Protein AF-A0A5K1GYS7-F1 (afdb_monomer)

Organism: NCBI:txid210225

Structure (mmCIF, N/CA/C/O backbone):
data_AF-A0A5K1GYS7-F1
#
_entry.id   AF-A0A5K1GYS7-F1
#
loop_
_atom_site.group_PDB
_atom_site.id
_atom_site.type_symbol
_atom_site.label_atom_id
_atom_site.label_alt_id
_atom_site.label_comp_id
_atom_site.label_asym_id
_atom_site.label_entity_id
_atom_site.label_seq_id
_atom_site.pdbx_PDB_ins_code
_atom_site.Cartn_x
_atom_site.Cartn_y
_atom_site.Cartn_z
_atom_site.occupancy
_atom_site.B_iso_or_equiv
_atom_site.auth_seq_id
_atom_site.auth_comp_id
_atom_site.auth_asym_id
_atom_site.auth_atom_id
_atom_site.pdbx_PDB_model_num
ATOM 1 N N . HIS A 1 1 ? 12.113 2.446 -13.124 1.00 81.44 1 HIS A N 1
ATOM 2 C CA . HIS A 1 1 ? 12.712 3.130 -11.957 1.00 81.44 1 HIS A CA 1
ATOM 3 C C . HIS A 1 1 ? 11.872 2.792 -10.740 1.00 81.44 1 HIS A C 1
ATOM 5 O O . HIS A 1 1 ? 10.659 2.778 -10.885 1.00 81.44 1 HIS A O 1
ATOM 11 N N . TYR A 1 2 ? 12.485 2.484 -9.595 1.00 88.75 2 TYR A N 1
ATOM 12 C CA . TYR A 1 2 ? 11.750 2.102 -8.384 1.00 88.75 2 TYR A CA 1
ATOM 13 C C . TYR A 1 2 ? 11.812 3.200 -7.331 1.00 88.75 2 TYR A C 1
ATOM 15 O O . TYR A 1 2 ? 12.865 3.807 -7.133 1.00 88.75 2 TYR A O 1
ATOM 23 N N . MET A 1 3 ? 10.691 3.415 -6.646 1.00 88.94 3 MET A N 1
ATOM 24 C CA . MET A 1 3 ? 10.606 4.339 -5.527 1.00 88.94 3 MET A CA 1
ATOM 25 C C . MET A 1 3 ? 10.937 3.604 -4.226 1.00 88.94 3 MET A C 1
ATOM 27 O O . MET A 1 3 ? 10.151 2.784 -3.770 1.00 88.94 3 MET A O 1
ATOM 31 N N . LEU A 1 4 ? 12.117 3.843 -3.650 1.00 91.62 4 LEU A N 1
ATOM 32 C CA . L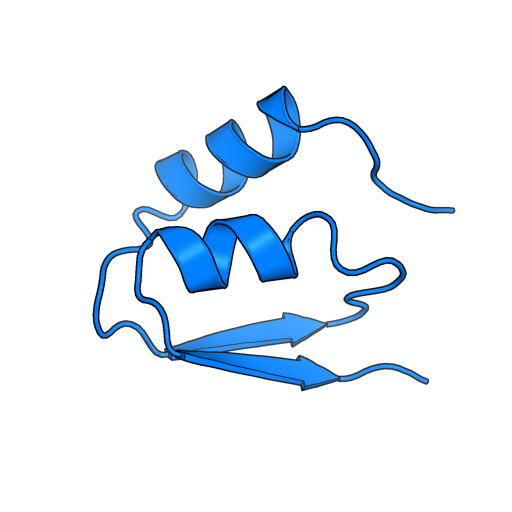EU A 1 4 ? 12.632 3.074 -2.500 1.00 91.62 4 LEU A CA 1
ATOM 33 C C . LEU A 1 4 ? 12.765 3.900 -1.209 1.00 91.62 4 LEU A C 1
ATOM 35 O O . LEU A 1 4 ? 13.257 3.394 -0.205 1.00 91.62 4 LEU A O 1
ATOM 39 N N . ASN A 1 5 ? 12.352 5.170 -1.221 1.00 95.25 5 ASN A N 1
ATOM 40 C CA . ASN A 1 5 ? 12.418 6.029 -0.039 1.00 95.25 5 ASN A CA 1
ATOM 41 C C . ASN A 1 5 ? 11.152 5.852 0.811 1.00 95.25 5 ASN A C 1
ATOM 43 O O . ASN A 1 5 ? 10.070 6.296 0.423 1.00 95.25 5 ASN A O 1
ATOM 47 N N . SER A 1 6 ? 11.307 5.220 1.974 1.00 92.75 6 SER A N 1
ATOM 48 C CA . SER A 1 6 ? 10.210 4.946 2.905 1.00 92.75 6 SER A CA 1
ATOM 49 C C . SER A 1 6 ? 9.554 6.216 3.442 1.00 92.75 6 SER A C 1
ATOM 51 O O . SER A 1 6 ? 8.332 6.269 3.510 1.00 92.75 6 SER A O 1
ATOM 53 N N . THR A 1 7 ? 10.328 7.266 3.736 1.00 97.44 7 THR A N 1
ATOM 54 C CA . THR A 1 7 ? 9.796 8.542 4.240 1.00 97.44 7 THR A CA 1
ATOM 55 C C . THR A 1 7 ? 8.849 9.188 3.235 1.00 97.44 7 THR A C 1
ATOM 57 O O . THR A 1 7 ? 7.781 9.656 3.616 1.00 97.44 7 THR A O 1
ATOM 60 N N . ILE A 1 8 ? 9.197 9.176 1.945 1.00 97.38 8 ILE A N 1
ATOM 61 C CA . ILE A 1 8 ? 8.305 9.715 0.909 1.00 97.38 8 ILE A CA 1
ATOM 62 C C . ILE A 1 8 ? 7.031 8.874 0.812 1.00 97.38 8 ILE A C 1
ATOM 64 O O . ILE A 1 8 ? 5.943 9.433 0.732 1.00 97.38 8 ILE A O 1
ATOM 68 N N . ASN A 1 9 ? 7.134 7.545 0.859 1.00 97.25 9 ASN A N 1
ATOM 69 C CA . ASN A 1 9 ? 5.950 6.691 0.798 1.00 97.25 9 ASN A CA 1
ATOM 70 C C . ASN A 1 9 ? 5.021 6.899 2.009 1.00 97.25 9 ASN A C 1
ATOM 72 O O . ASN A 1 9 ? 3.810 6.980 1.832 1.00 97.25 9 ASN A O 1
ATOM 76 N N . GLU A 1 10 ? 5.563 7.054 3.219 1.00 97.75 10 GLU A N 1
ATOM 77 C CA . GLU A 1 10 ? 4.778 7.404 4.413 1.00 97.75 10 GLU A CA 1
ATOM 78 C C . GLU A 1 10 ? 4.089 8.765 4.253 1.00 97.75 10 GLU A C 1
ATOM 80 O O . GLU A 1 10 ? 2.905 8.906 4.558 1.00 97.75 10 GLU A O 1
ATOM 85 N N . GLN A 1 11 ? 4.796 9.766 3.717 1.00 98.19 11 GLN A N 1
ATOM 86 C CA . GLN A 1 11 ? 4.213 11.075 3.419 1.00 98.19 11 GLN A CA 1
ATOM 87 C C . GLN A 1 11 ? 3.081 10.983 2.393 1.00 98.19 11 GLN A C 1
ATOM 89 O O . GLN A 1 11 ? 2.059 11.636 2.579 1.00 98.19 11 GLN A O 1
ATOM 94 N N . LEU A 1 12 ? 3.228 10.170 1.342 1.00 97.12 12 LEU A N 1
ATOM 95 C CA . LEU A 1 12 ? 2.180 9.955 0.340 1.00 97.12 12 LEU A CA 1
ATOM 96 C C . LEU A 1 12 ? 0.922 9.350 0.968 1.00 97.12 12 LEU A C 1
ATOM 98 O O . LEU A 1 12 ? -0.170 9.865 0.747 1.00 97.12 12 LEU A O 1
ATOM 102 N N . VAL A 1 13 ? 1.079 8.297 1.773 1.00 97.88 13 VAL A N 1
ATOM 103 C CA . VAL A 1 13 ? -0.036 7.632 2.466 1.00 97.88 13 VAL A CA 1
ATOM 104 C C . VAL A 1 13 ? -0.741 8.596 3.423 1.00 97.88 13 VAL A C 1
ATOM 106 O O . VAL A 1 13 ? -1.969 8.661 3.423 1.00 97.88 13 VAL A O 1
ATOM 109 N N . ASN A 1 14 ? 0.021 9.403 4.168 1.00 97.94 14 ASN A N 1
ATOM 110 C CA . ASN A 1 14 ? -0.527 10.409 5.080 1.00 97.94 14 ASN A CA 1
ATOM 111 C C . ASN A 1 14 ? -1.255 11.545 4.346 1.00 97.94 14 ASN A C 1
ATOM 113 O O . ASN A 1 14 ? -2.345 11.931 4.754 1.00 97.94 14 ASN A O 1
ATOM 117 N N . LEU A 1 15 ? -0.679 12.078 3.263 1.00 98.19 15 LEU A N 1
ATOM 118 C CA . LEU A 1 15 ? -1.289 13.149 2.461 1.00 98.19 15 LEU A CA 1
ATOM 119 C C . LEU A 1 15 ? -2.551 12.687 1.728 1.00 98.19 15 LEU A C 1
ATOM 121 O O . LEU A 1 15 ? -3.447 13.491 1.493 1.00 98.19 15 LEU A O 1
ATOM 125 N N . ALA A 1 16 ? -2.611 11.408 1.361 1.00 97.62 16 ALA A N 1
ATOM 126 C CA . ALA A 1 16 ? -3.795 10.782 0.787 1.00 97.62 16 ALA A CA 1
ATOM 127 C C . ALA A 1 16 ? -4.842 10.392 1.848 1.00 97.62 16 ALA A C 1
ATOM 129 O O . ALA A 1 16 ? -5.895 9.873 1.484 1.00 97.62 16 ALA A O 1
ATOM 130 N N . GLU A 1 17 ? -4.554 10.630 3.134 1.00 98.19 17 GLU A N 1
ATOM 131 C CA . GLU A 1 17 ? -5.419 10.321 4.279 1.00 98.19 17 GLU A CA 1
ATOM 132 C C . GLU A 1 17 ? -5.898 8.858 4.310 1.00 98.19 17 GLU A C 1
ATOM 134 O O . GLU A 1 17 ? -7.001 8.558 4.776 1.00 98.19 17 GLU A O 1
ATOM 139 N N . VAL A 1 18 ? -5.058 7.937 3.822 1.00 98.38 18 VAL A N 1
ATOM 140 C CA . VAL A 1 18 ? -5.386 6.509 3.771 1.00 98.38 18 VAL A CA 1
ATOM 141 C C . VAL A 1 18 ? -5.447 5.949 5.186 1.00 98.38 18 VAL A C 1
ATOM 143 O O . VAL A 1 18 ? -4.531 6.124 5.993 1.00 98.38 18 VAL A O 1
ATOM 146 N N . LYS A 1 19 ? -6.515 5.215 5.471 1.00 97.50 19 LYS A N 1
ATOM 147 C CA . LYS A 1 19 ? -6.790 4.612 6.776 1.00 97.50 19 LYS A CA 1
ATOM 148 C C . LYS A 1 19 ? -7.218 3.155 6.647 1.00 97.50 19 LYS A C 1
ATOM 150 O O . LYS A 1 19 ? -7.556 2.653 5.574 1.00 97.50 19 LYS A O 1
ATOM 155 N N . GLY A 1 20 ? -7.225 2.473 7.788 1.00 98.38 20 GLY A N 1
ATOM 156 C CA . GLY A 1 20 ? -7.697 1.099 7.884 1.00 98.38 20 GLY A CA 1
ATOM 157 C C . GLY A 1 20 ? -9.114 0.943 7.329 1.00 98.38 20 GLY A C 1
ATOM 158 O O . GLY A 1 20 ? -10.013 1.708 7.676 1.00 98.38 20 GLY A O 1
ATOM 159 N N . GLY A 1 21 ? -9.306 -0.065 6.478 1.00 97.12 21 GLY A N 1
ATOM 160 C CA . GLY A 1 21 ? -10.579 -0.344 5.809 1.00 97.12 21 GLY A CA 1
ATOM 161 C C . GLY A 1 21 ? -10.767 0.334 4.449 1.00 97.12 21 GLY A C 1
ATOM 162 O O . GLY A 1 21 ? -11.681 -0.060 3.722 1.00 97.12 21 GLY A O 1
ATOM 163 N N . ASP A 1 22 ? -9.905 1.279 4.066 1.00 98.56 22 ASP A N 1
ATOM 164 C CA . ASP A 1 22 ? -9.940 1.856 2.721 1.00 98.56 22 ASP A CA 1
ATOM 165 C C . ASP A 1 22 ? -9.590 0.806 1.661 1.00 98.56 22 ASP A C 1
ATOM 167 O O . ASP A 1 22 ? -8.816 -0.124 1.904 1.00 98.56 22 ASP A O 1
ATOM 171 N N . VAL A 1 23 ? -10.143 0.968 0.458 1.00 98.50 23 VAL A N 1
ATOM 172 C CA . VAL A 1 23 ? 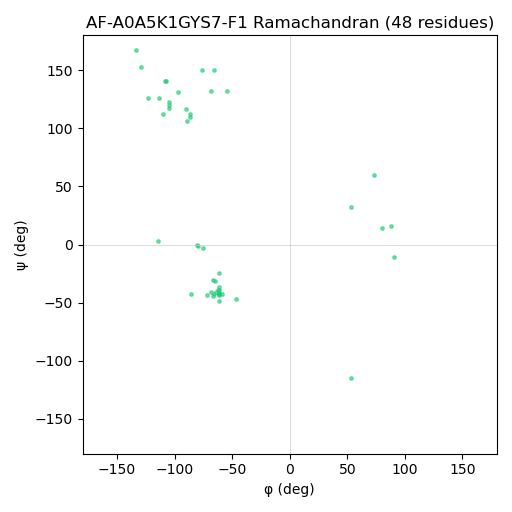-9.761 0.172 -0.713 1.00 98.50 23 VAL A CA 1
ATOM 173 C C . VAL A 1 23 ? -8.911 1.042 -1.626 1.00 98.50 23 VAL A C 1
ATOM 175 O O . VAL A 1 23 ? -9.390 2.047 -2.147 1.00 98.50 23 VAL A O 1
ATOM 178 N N . VAL A 1 24 ? -7.658 0.645 -1.832 1.00 98.62 24 VAL A N 1
ATOM 179 C CA . VAL A 1 24 ? -6.673 1.405 -2.607 1.00 98.62 24 VAL A CA 1
ATOM 180 C C . VAL A 1 24 ? -6.308 0.634 -3.867 1.00 98.62 24 VAL A C 1
ATOM 182 O O . VAL A 1 24 ? -5.911 -0.527 -3.795 1.00 98.62 24 VAL A O 1
ATOM 185 N N . LEU A 1 25 ? -6.431 1.283 -5.023 1.00 98.44 25 LEU A N 1
ATOM 186 C CA . LEU A 1 25 ? -5.891 0.781 -6.284 1.00 98.44 25 LEU A CA 1
ATOM 187 C C . LEU A 1 25 ? -4.464 1.314 -6.461 1.00 98.44 25 LEU A C 1
ATOM 189 O O . LEU A 1 25 ? -4.274 2.521 -6.593 1.00 98.44 25 LEU A O 1
ATOM 193 N N . GLU A 1 26 ? -3.476 0.425 -6.489 1.00 98.25 26 GLU A N 1
ATOM 194 C CA . GLU A 1 26 ? -2.071 0.759 -6.735 1.00 98.25 26 GLU A CA 1
ATOM 195 C C . GLU A 1 26 ? -1.672 0.352 -8.159 1.00 98.25 26 GLU A C 1
ATOM 197 O O . GLU A 1 26 ? -1.791 -0.811 -8.548 1.00 98.25 26 GLU A O 1
ATOM 202 N N . ILE A 1 27 ? -1.194 1.310 -8.953 1.00 97.44 27 ILE A N 1
ATOM 203 C CA . ILE A 1 27 ? -0.730 1.068 -10.324 1.00 97.44 27 ILE A CA 1
ATOM 204 C C . ILE A 1 27 ? 0.797 1.106 -10.328 1.00 97.44 27 ILE A C 1
ATOM 206 O O . ILE A 1 27 ? 1.384 2.139 -10.011 1.00 97.44 27 ILE A O 1
ATOM 210 N N . GLY A 1 28 ? 1.427 0.000 -10.721 1.00 97.31 28 GLY A N 1
ATOM 211 C CA . GLY A 1 28 ? 2.882 -0.153 -10.711 1.00 97.31 28 GLY A CA 1
ATOM 212 C C . GLY A 1 28 ? 3.458 -0.325 -9.300 1.00 97.31 28 GLY A C 1
ATOM 213 O O . GLY A 1 28 ? 4.281 0.498 -8.890 1.00 97.31 28 GLY A O 1
ATOM 214 N N . PRO A 1 29 ? 3.056 -1.368 -8.544 1.00 97.12 29 PRO A N 1
ATOM 215 C CA . PRO A 1 29 ? 3.584 -1.628 -7.202 1.00 97.12 29 PRO A CA 1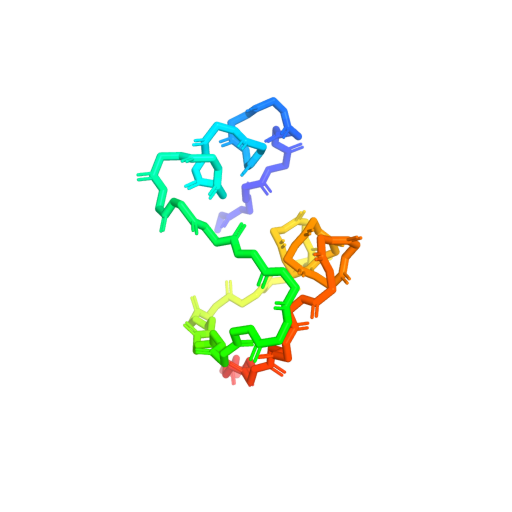
ATOM 216 C C . PRO A 1 29 ? 5.098 -1.901 -7.206 1.00 97.12 29 PRO A C 1
ATOM 218 O O . PRO A 1 29 ? 5.774 -1.694 -6.193 1.00 97.12 29 PRO A O 1
ATOM 221 N N . GLY A 1 30 ? 5.665 -2.359 -8.331 1.00 96.25 30 GLY A N 1
ATOM 222 C CA . GLY A 1 30 ? 7.090 -2.638 -8.471 1.00 96.25 30 GLY A CA 1
ATOM 223 C C . GLY A 1 30 ? 7.615 -3.570 -7.376 1.00 96.25 30 GLY A C 1
ATOM 224 O O . GLY A 1 30 ? 7.232 -4.730 -7.285 1.00 96.25 30 GLY A O 1
ATOM 225 N N . THR A 1 31 ? 8.509 -3.057 -6.526 1.00 95.88 31 THR A N 1
ATOM 226 C CA . THR A 1 31 ? 9.099 -3.830 -5.411 1.00 95.88 31 THR A CA 1
ATOM 227 C C . THR A 1 31 ? 8.201 -3.924 -4.170 1.00 95.88 31 THR A C 1
ATOM 229 O O . THR A 1 31 ? 8.596 -4.541 -3.183 1.00 95.88 31 THR A O 1
ATOM 232 N N . GLY A 1 32 ? 7.012 -3.312 -4.194 1.00 97.19 32 GLY A N 1
ATOM 233 C CA . GLY A 1 32 ? 6.048 -3.317 -3.090 1.00 97.19 32 GLY A CA 1
ATOM 234 C C . GLY A 1 32 ? 6.359 -2.322 -1.969 1.00 97.19 32 GLY A C 1
ATOM 235 O O . GLY A 1 32 ? 5.804 -2.426 -0.876 1.00 97.19 32 GLY A O 1
ATOM 236 N N . SER A 1 33 ? 7.257 -1.359 -2.201 1.00 97.56 33 SER A N 1
ATOM 237 C CA . SER A 1 33 ? 7.683 -0.391 -1.181 1.00 97.56 33 SER A CA 1
ATOM 238 C C . SER A 1 33 ? 6.537 0.489 -0.666 1.00 97.56 33 SER A C 1
ATOM 240 O O . SER A 1 33 ? 6.515 0.813 0.520 1.00 97.56 33 SER A O 1
ATOM 242 N N . LEU A 1 34 ? 5.593 0.871 -1.531 1.00 97.94 34 LEU A N 1
ATOM 243 C CA . LEU A 1 34 ? 4.389 1.613 -1.154 1.00 97.94 34 LEU A CA 1
ATOM 244 C C . LEU A 1 34 ? 3.273 0.657 -0.708 1.00 97.94 34 LEU A C 1
ATOM 246 O O . LEU A 1 34 ? 2.667 0.894 0.339 1.00 97.94 34 LEU A O 1
ATOM 250 N N . THR A 1 35 ? 3.083 -0.462 -1.418 1.00 98.19 35 THR A N 1
ATOM 251 C CA . THR A 1 35 ? 2.143 -1.538 -1.052 1.00 98.19 35 THR A CA 1
ATOM 252 C C . THR A 1 35 ? 2.261 -1.940 0.417 1.00 98.19 35 THR A C 1
ATOM 254 O O . THR A 1 35 ? 1.255 -2.026 1.119 1.00 98.19 35 THR A O 1
ATOM 257 N N . ASN A 1 36 ? 3.485 -2.138 0.917 1.00 98.06 36 ASN A N 1
ATOM 258 C CA . ASN A 1 36 ? 3.718 -2.544 2.304 1.00 98.06 36 ASN A CA 1
ATOM 259 C C . ASN A 1 36 ? 3.195 -1.518 3.313 1.00 98.06 36 ASN A C 1
ATOM 261 O O . ASN A 1 36 ? 2.630 -1.893 4.336 1.00 98.06 36 ASN A O 1
ATOM 265 N N . ILE A 1 37 ? 3.352 -0.225 3.032 1.00 97.88 37 ILE A N 1
ATOM 266 C CA . ILE A 1 37 ? 2.883 0.834 3.930 1.00 97.88 37 ILE A CA 1
ATOM 267 C C . ILE A 1 37 ? 1.354 0.902 3.896 1.00 97.88 37 ILE A C 1
ATOM 269 O O . ILE A 1 37 ? 0.730 0.946 4.954 1.00 97.88 37 ILE A O 1
ATOM 273 N N . LEU A 1 38 ? 0.746 0.818 2.708 1.00 98.50 38 LEU A N 1
ATOM 274 C CA . LEU A 1 38 ? -0.711 0.779 2.540 1.00 98.50 38 LEU A CA 1
ATOM 275 C C . LEU A 1 38 ? -1.351 -0.409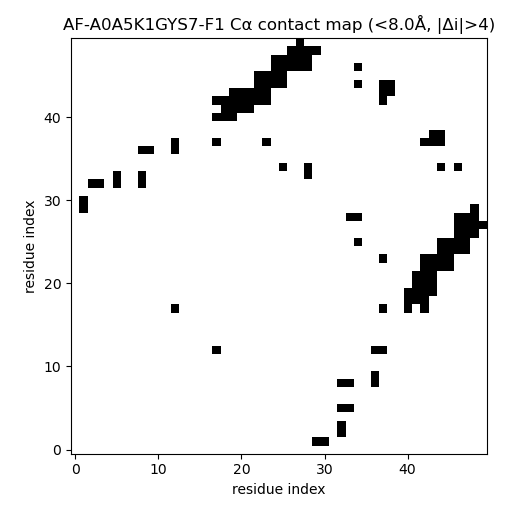 3.284 1.00 98.50 38 LEU A C 1
ATOM 277 O O . LEU A 1 38 ? -2.364 -0.254 3.964 1.00 98.50 38 LEU A O 1
ATOM 281 N N . VAL A 1 39 ? -0.743 -1.594 3.213 1.00 98.12 39 VAL A N 1
ATOM 282 C CA . VAL A 1 39 ? -1.215 -2.774 3.955 1.00 98.12 39 VAL A CA 1
ATOM 283 C C . VAL A 1 39 ? -1.020 -2.596 5.462 1.00 98.12 39 VAL A C 1
ATOM 285 O O . VAL A 1 39 ? -1.919 -2.930 6.233 1.00 98.12 39 VAL A O 1
ATOM 288 N N . ASN A 1 40 ? 0.109 -2.031 5.899 1.00 98.12 40 ASN A N 1
ATOM 289 C CA . ASN A 1 40 ? 0.398 -1.819 7.321 1.00 98.12 40 ASN A CA 1
ATOM 290 C C . ASN A 1 40 ? -0.561 -0.826 7.992 1.00 98.12 40 ASN A C 1
ATOM 292 O O . ASN A 1 40 ? -0.866 -0.994 9.171 1.00 98.12 40 ASN A O 1
ATOM 296 N N . VAL A 1 41 ? -1.078 0.171 7.263 1.00 97.69 41 VAL A N 1
ATOM 297 C CA . VAL A 1 41 ? -2.139 1.059 7.784 1.00 97.69 41 VAL A CA 1
ATOM 298 C C . VAL A 1 41 ? -3.520 0.389 7.816 1.00 97.69 41 VAL A C 1
ATOM 300 O O . VAL A 1 41 ? -4.484 0.974 8.306 1.00 97.69 41 VAL A O 1
ATOM 303 N N . GLY A 1 42 ? -3.628 -0.851 7.331 1.00 98.25 42 GLY A N 1
ATOM 304 C CA . GLY A 1 42 ? -4.850 -1.650 7.329 1.00 98.25 42 GLY A CA 1
ATOM 305 C C . GLY A 1 42 ? -5.739 -1.433 6.106 1.00 98.25 42 GLY A C 1
ATOM 306 O O . GLY A 1 42 ? -6.919 -1.792 6.149 1.00 98.25 42 GLY A O 1
ATOM 307 N N . ALA A 1 43 ? -5.221 -0.828 5.034 1.00 98.69 43 ALA A N 1
ATOM 308 C CA . ALA A 1 43 ? -5.964 -0.698 3.788 1.00 98.69 43 ALA A CA 1
ATOM 309 C C . ALA A 1 43 ? -5.988 -2.030 3.025 1.00 98.69 43 ALA A C 1
ATOM 311 O O . ALA A 1 43 ? -5.058 -2.840 3.071 1.00 98.69 43 ALA A O 1
ATOM 312 N N . LYS A 1 44 ? -7.058 -2.245 2.263 1.00 98.69 44 LYS A N 1
ATOM 313 C CA . LYS A 1 44 ? -7.142 -3.311 1.269 1.00 98.69 44 LYS A CA 1
ATOM 314 C C . LYS A 1 44 ? -6.563 -2.799 -0.044 1.00 98.69 44 LYS A C 1
ATOM 316 O O . LYS A 1 44 ? -7.165 -1.949 -0.694 1.00 98.69 44 LYS A O 1
ATOM 321 N N . VAL A 1 45 ? -5.429 -3.348 -0.462 1.00 98.50 45 VAL A N 1
ATOM 322 C CA . VAL A 1 45 ? -4.759 -2.933 -1.701 1.00 98.50 45 VAL A CA 1
ATOM 323 C C . VAL A 1 45 ? -5.118 -3.870 -2.853 1.00 98.50 45 VAL A C 1
ATOM 325 O O . VAL A 1 45 ? -5.047 -5.092 -2.724 1.00 98.50 45 VAL A O 1
ATOM 328 N N . ILE A 1 46 ? -5.497 -3.294 -3.989 1.00 98.62 46 ILE A N 1
ATOM 329 C CA . ILE A 1 46 ? -5.612 -3.965 -5.283 1.00 98.62 46 ILE A CA 1
ATOM 330 C C . ILE A 1 46 ? -4.478 -3.412 -6.136 1.00 98.62 46 ILE A C 1
ATOM 332 O O . ILE A 1 46 ? -4.493 -2.233 -6.469 1.00 98.62 46 ILE A O 1
ATOM 336 N N . ALA A 1 47 ? -3.490 -4.235 -6.469 1.00 97.94 47 ALA A N 1
ATOM 337 C CA . ALA A 1 47 ? -2.328 -3.789 -7.227 1.00 97.94 47 ALA A CA 1
ATOM 338 C C . ALA A 1 47 ? -2.360 -4.325 -8.663 1.00 97.94 47 ALA A C 1
ATOM 340 O O . ALA A 1 47 ? -2.739 -5.477 -8.889 1.00 97.94 47 ALA A O 1
ATOM 341 N N . ILE A 1 48 ? -1.952 -3.498 -9.6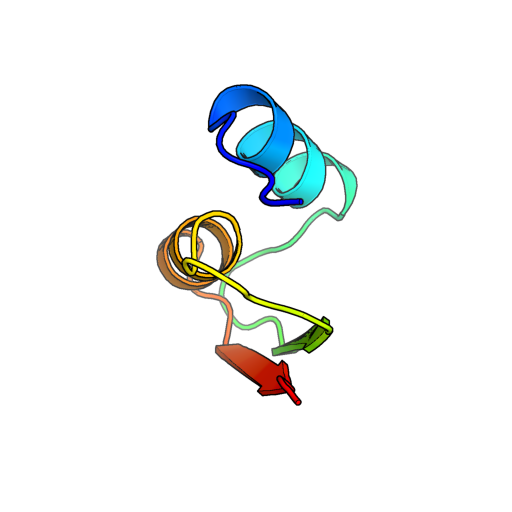28 1.00 97.75 48 ILE A N 1
ATOM 342 C CA . ILE A 1 48 ? -1.814 -3.879 -11.040 1.00 97.75 48 ILE A CA 1
ATOM 343 C C . ILE A 1 48 ? -0.381 -3.596 -11.490 1.00 97.75 48 ILE A C 1
ATOM 345 O O . ILE A 1 48 ? 0.096 -2.468 -11.375 1.00 97.75 48 ILE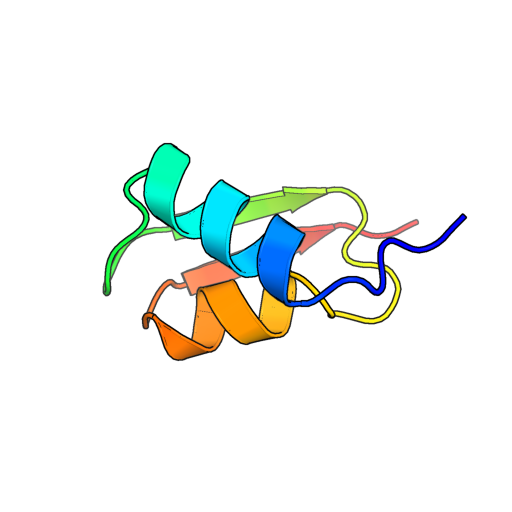 A O 1
ATOM 349 N N . GLU A 1 49 ? 0.276 -4.616 -12.039 1.00 95.31 49 GLU A N 1
ATOM 350 C CA . GLU A 1 49 ? 1.625 -4.561 -12.611 1.00 95.31 49 GLU A CA 1
ATOM 351 C C . GLU A 1 49 ? 1.619 -5.181 -14.018 1.00 95.31 49 GLU A C 1
ATOM 353 O O . GLU A 1 49 ? 0.758 -6.016 -14.314 1.00 95.31 49 GLU A O 1
ATOM 358 N N . LYS A 1 50 ? 2.536 -4.741 -14.887 1.00 86.69 50 LYS A N 1
ATOM 359 C CA . LYS A 1 50 ? 2.686 -5.263 -16.254 1.00 86.69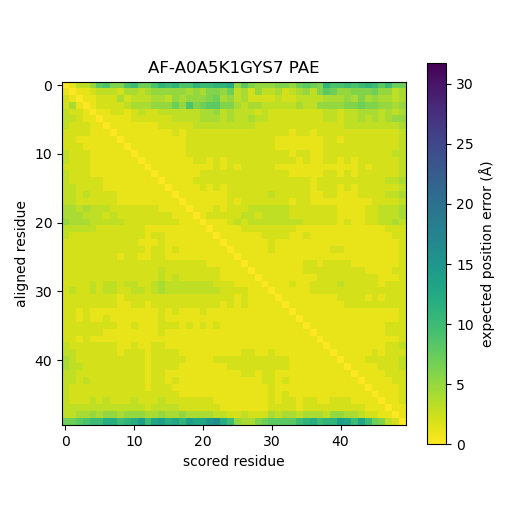 50 LYS A CA 1
ATOM 360 C C . LYS A 1 50 ? 3.420 -6.604 -16.300 1.00 86.69 50 LYS A C 1
ATOM 362 O O . LYS A 1 50 ? 4.415 -6.767 -15.564 1.00 86.69 50 LYS A O 1
#

Radius of gyration: 10.11 Å; Cα contacts (8 Å, |Δi|>4): 67; chains: 1; bounding box: 23×18×24 Å

InterPro domains:
  IPR001737 Ribosomal RNA adenine methyltransferase KsgA/Erm [PF00398] (1-50)
  IPR001737 Ribosomal RNA adenine methyltransferase KsgA/Erm [PS51689] (1-50)
  IPR001737 Ribosomal RNA adenine methyltransferase KsgA/Erm [PTHR11727] (1-50)
  IPR029063 S-adenosyl-L-methionine-dependent methyltransferase superfamily [G3DSA:3.40.50.150] (1-50)
  IPR029063 S-adenosyl-L-methionine-dependent methyltransferase superfamily [SSF53335] (1-50)

Solvent-accessible surface area (backbone atoms only — not comparable to full-atom values): 3111 Å² total; per-residue (Å²): 139,83,78,80,58,63,69,59,43,53,49,51,42,58,75,67,65,66,43,62,74,40,79,44,80,40,78,61,45,83,92,34,62,52,53,53,53,46,46,72,51,44,26,47,76,48,72,46,74,135

Foldseek 3Di:
DDDQDLVVLLVVCVVVVQAADAEEEAECCPVVSNVVVNVVRNYHYDYDDD

Nearest PDB structures (foldseek):
  4lc3-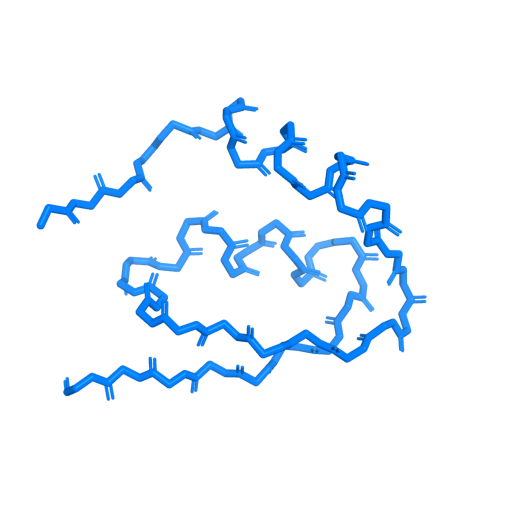assembly1_B  TM=7.867E-01  e=2.978E-02  Burkholderia cenocepacia J2315
  7b0m-assembly1_AAA-2  TM=7.838E-01  e=4.258E-02  uncultured bacterium
  6ewq-assembly1_B  TM=7.649E-01  e=3.691E-02  Streptococcus pneumoniae TIGR4
  3bn1-assembly1_A  TM=7.775E-01  e=5.668E-02  Caulobacter vibrioides CB15
  8snj-assembly1_B  TM=7.985E-01  e=1.159E-01  Klebsiella aerogenes KCTC 2190

Mean predicted aligned error: 2.1 Å

Secondary structure (DSSP, 8-state):
-----HHHHHHHHHHTT--TT-EEEEE--TTSTTHHHHHHTT-E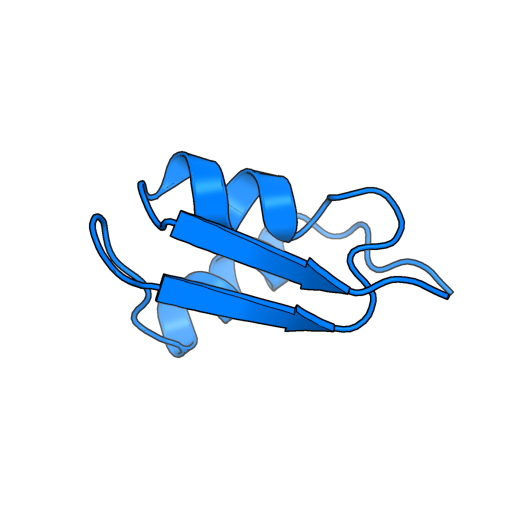EEEE--

Sequence (50 aa):
HYMLNSTINEQLVNLAEVKGGDVVLEIGPGTGSLTNILVNVGAKVIAIEK

pLDDT: mean 96.62, std 3.39, range [81.44, 98.69]